Protein AF-A0A2V9K291-F1 (afdb_monomer_lite)

pLDDT: mean 90.02, std 10.57, range [55.16, 98.12]

Radius of gyration: 12.91 Å; chains: 1; bounding box: 29×34×33 Å

Foldseek 3Di:
DDADKDKWKFWDADPNDIDIDIFIDDPQATDPDDRCVCVVGPTDPDDDDVVPPPPD

Sequenc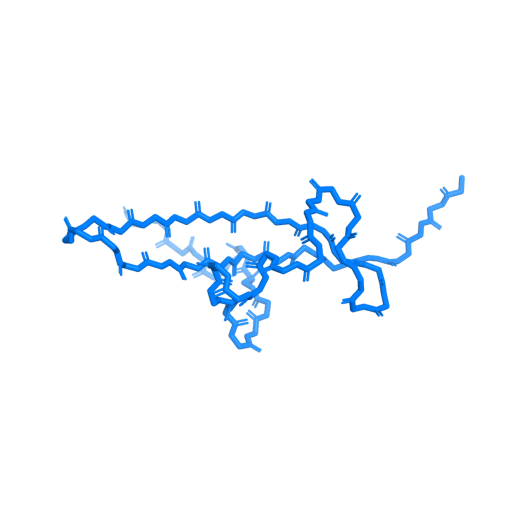e (56 aa):
HNVESQMRIGVTKDDGQFKAHAWVELLGSALNDRQDVSRRFKPFDHAIDPSRLQLR

Secondary structure (DSSP, 8-state):
-----EEEEEEEEETTEEEEEEEEEETTEESSS-TTHHHHSEEPSS---GGG----

Structure (mmCIF, N/CA/C/O backbone):
data_AF-A0A2V9K291-F1
#
_entry.id   AF-A0A2V9K291-F1
#
loop_
_atom_site.group_PDB
_atom_site.id
_atom_site.type_symbol
_atom_site.label_atom_id
_atom_site.label_alt_id
_atom_site.label_comp_id
_atom_site.label_asym_id
_atom_site.label_entity_id
_atom_site.label_seq_id
_atom_site.pdbx_PDB_ins_code
_atom_site.Cartn_x
_atom_site.Cartn_y
_atom_site.Cartn_z
_atom_site.occupancy
_atom_site.B_iso_or_equiv
_atom_site.auth_seq_id
_atom_site.auth_comp_id
_atom_site.auth_asym_id
_atom_site.auth_atom_id
_atom_site.pdbx_PDB_model_num
ATOM 1 N N . HIS A 1 1 ? 21.211 0.054 -14.680 1.00 78.56 1 HIS A N 1
ATOM 2 C CA . HIS A 1 1 ? 19.970 -0.226 -15.429 1.00 78.56 1 HIS A CA 1
ATOM 3 C C . HIS A 1 1 ? 18.796 -0.008 -14.494 1.00 78.56 1 HIS A C 1
ATOM 5 O O . HIS A 1 1 ? 18.895 -0.427 -13.347 1.00 78.56 1 HIS A O 1
ATOM 11 N N . ASN A 1 2 ? 17.741 0.659 -14.959 1.00 88.25 2 ASN A N 1
ATOM 12 C CA . ASN A 1 2 ? 16.518 0.866 -14.181 1.00 88.25 2 ASN A CA 1
ATOM 13 C C . ASN A 1 2 ? 15.464 -0.152 -14.625 1.00 88.25 2 ASN A C 1
ATOM 15 O O . ASN A 1 2 ? 15.471 -0.563 -15.785 1.00 88.25 2 ASN A O 1
ATOM 19 N N . VAL A 1 3 ? 14.580 -0.547 -13.710 1.00 91.94 3 VAL A N 1
ATOM 20 C CA . VAL A 1 3 ? 13.473 -1.471 -13.983 1.00 91.94 3 VAL A CA 1
ATOM 21 C C . VAL A 1 3 ? 12.172 -0.787 -13.583 1.00 91.94 3 VAL A C 1
ATOM 23 O O . VAL A 1 3 ? 12.073 -0.234 -12.486 1.00 91.94 3 VAL A O 1
ATOM 26 N N . GLU A 1 4 ? 11.188 -0.806 -14.478 1.00 94.31 4 GLU A N 1
ATOM 27 C CA . GLU A 1 4 ? 9.851 -0.287 -14.194 1.00 94.31 4 GLU A CA 1
ATOM 28 C C . GLU A 1 4 ? 9.199 -1.113 -13.078 1.00 94.31 4 GLU A C 1
ATOM 30 O O . GLU A 1 4 ? 9.135 -2.338 -13.153 1.00 94.31 4 GLU A O 1
ATOM 35 N N . SER A 1 5 ? 8.749 -0.448 -12.018 1.00 93.44 5 SER A N 1
ATOM 36 C CA . SER A 1 5 ? 8.184 -1.088 -10.828 1.00 93.44 5 SER A CA 1
ATOM 37 C C . SER A 1 5 ? 7.090 -0.219 -10.216 1.00 93.44 5 SER A C 1
ATOM 39 O O . SER A 1 5 ? 6.959 0.963 -10.537 1.00 93.44 5 SER A O 1
ATOM 41 N N . GLN A 1 6 ? 6.271 -0.820 -9.357 1.00 92.75 6 GLN A N 1
ATOM 42 C CA . GLN A 1 6 ? 5.111 -0.171 -8.753 1.00 92.75 6 GLN A CA 1
ATOM 43 C C . GLN A 1 6 ? 5.286 -0.108 -7.239 1.00 92.75 6 GLN A C 1
ATOM 45 O O . GLN A 1 6 ? 5.445 -1.135 -6.585 1.00 92.75 6 GLN A O 1
ATOM 50 N N . MET A 1 7 ? 5.218 1.095 -6.671 1.00 92.56 7 MET A N 1
ATOM 51 C CA . MET A 1 7 ? 5.087 1.274 -5.226 1.00 92.56 7 MET A CA 1
ATOM 52 C C . MET A 1 7 ? 3.628 1.027 -4.825 1.00 92.56 7 MET A C 1
ATOM 54 O O . MET A 1 7 ? 2.710 1.628 -5.387 1.00 92.56 7 MET A O 1
ATOM 58 N N . ARG A 1 8 ? 3.412 0.169 -3.831 1.00 94.75 8 ARG A N 1
ATOM 59 C CA . ARG A 1 8 ? 2.113 -0.105 -3.215 1.00 94.75 8 ARG A CA 1
ATOM 60 C C . ARG A 1 8 ? 2.097 0.385 -1.7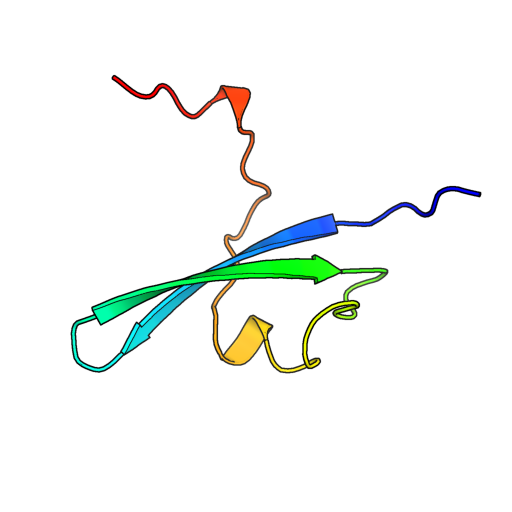78 1.00 94.75 8 ARG A C 1
ATOM 62 O O . ARG A 1 8 ? 3.102 0.316 -1.077 1.00 94.75 8 ARG A O 1
ATOM 69 N N . ILE A 1 9 ? 0.925 0.830 -1.342 1.00 94.44 9 ILE A N 1
ATOM 70 C CA . ILE A 1 9 ? 0.615 1.093 0.062 1.00 94.44 9 ILE A CA 1
ATOM 71 C C . ILE A 1 9 ? -0.677 0.344 0.366 1.00 94.44 9 ILE A C 1
ATOM 73 O O . ILE A 1 9 ? -1.649 0.444 -0.387 1.00 94.44 9 ILE A O 1
ATOM 77 N N . GLY A 1 10 ? -0.670 -0.421 1.451 1.00 95.38 10 GLY A N 1
ATOM 78 C CA . GLY A 1 10 ? -1.823 -1.168 1.922 1.00 95.38 10 GLY A CA 1
ATOM 79 C C . GLY A 1 10 ? -2.058 -0.968 3.406 1.00 95.38 10 GLY A C 1
ATOM 80 O O . GLY A 1 10 ? -1.158 -0.594 4.160 1.00 95.38 10 GLY A O 1
ATOM 81 N N . VAL A 1 11 ? -3.292 -1.221 3.820 1.00 95.88 11 VAL A N 1
ATOM 82 C CA . VAL A 1 11 ? -3.740 -1.028 5.197 1.00 95.88 11 VAL A CA 1
ATOM 83 C C . VAL A 1 11 ? -4.417 -2.279 5.730 1.00 95.88 11 VAL A C 1
ATOM 85 O O . VAL A 1 11 ? -4.924 -3.117 4.984 1.00 95.88 11 VAL A O 1
ATOM 88 N N . THR A 1 12 ? -4.426 -2.403 7.048 1.00 97.06 12 THR A N 1
ATOM 89 C CA . THR A 1 12 ? -5.220 -3.400 7.760 1.00 97.06 12 THR A CA 1
ATOM 90 C C . THR A 1 12 ? -5.728 -2.815 9.072 1.00 97.06 12 THR A C 1
ATOM 92 O O . THR A 1 12 ? -5.176 -1.836 9.589 1.00 97.06 12 THR A O 1
ATOM 95 N N . LYS A 1 13 ? -6.796 -3.410 9.599 1.00 96.50 13 LYS A N 1
ATOM 96 C CA . LYS A 1 13 ? -7.315 -3.126 10.933 1.00 96.50 13 LYS A CA 1
ATOM 97 C C . LYS A 1 13 ? -7.350 -4.434 11.705 1.00 96.50 13 LYS A C 1
ATOM 99 O O . LYS A 1 13 ? -8.091 -5.338 11.335 1.00 96.50 13 LYS A O 1
ATOM 104 N N . ASP A 1 14 ? -6.561 -4.499 12.764 1.00 92.19 14 ASP A N 1
ATOM 105 C CA . ASP A 1 14 ? -6.385 -5.694 13.583 1.00 92.19 14 ASP A CA 1
ATOM 106 C C . ASP A 1 14 ? -6.298 -5.282 15.054 1.00 92.19 14 ASP A C 1
ATOM 108 O O . ASP A 1 14 ? -5.653 -4.279 15.364 1.00 92.19 14 ASP A O 1
ATOM 112 N N . ASP A 1 15 ? 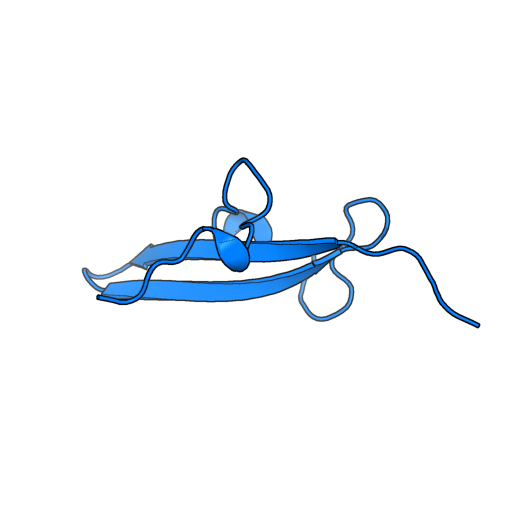-7.017 -5.982 15.934 1.00 91.25 15 ASP A N 1
ATOM 113 C CA . ASP A 1 15 ? -7.162 -5.645 17.362 1.00 91.25 15 ASP A CA 1
ATOM 114 C C . ASP A 1 15 ? -7.457 -4.157 17.637 1.00 91.25 15 ASP A C 1
ATOM 116 O O . ASP A 1 15 ? -6.915 -3.520 18.541 1.00 91.25 15 ASP A O 1
ATOM 120 N N . GLY A 1 16 ? -8.315 -3.558 16.805 1.00 93.38 16 GLY A N 1
ATOM 121 C CA . GLY A 1 16 ? -8.696 -2.147 16.922 1.00 93.38 16 GLY A CA 1
ATOM 122 C C . GLY A 1 16 ? -7.619 -1.146 16.485 1.00 93.38 16 GLY A C 1
ATOM 123 O O . GLY A 1 16 ? -7.888 0.054 16.497 1.00 93.38 16 GLY A O 1
ATOM 124 N N . GLN A 1 17 ? -6.448 -1.605 16.041 1.00 96.12 17 GLN A N 1
ATOM 125 C CA . GLN A 1 17 ? -5.360 -0.759 15.557 1.00 96.12 17 GLN A CA 1
ATOM 126 C C . GLN A 1 17 ? -5.344 -0.686 14.032 1.00 96.12 17 GLN A C 1
ATOM 128 O O . GLN A 1 17 ? -5.427 -1.701 13.339 1.00 96.12 17 GLN A O 1
ATOM 133 N N . PHE A 1 18 ? -5.183 0.526 13.504 1.00 95.38 18 PHE A N 1
ATOM 134 C CA . PHE A 1 18 ? -4.907 0.739 12.088 1.00 95.38 18 PHE A CA 1
ATOM 135 C C . PHE A 1 18 ? -3.407 0.630 11.833 1.00 95.38 18 PHE A C 1
ATOM 137 O O . PHE A 1 18 ? -2.609 1.290 12.499 1.00 95.38 18 PHE A O 1
ATOM 144 N N . LYS A 1 19 ? -3.031 -0.193 10.855 1.00 96.44 19 LYS A N 1
ATOM 145 C CA . LYS A 1 19 ? -1.642 -0.385 10.432 1.00 96.44 19 LYS A CA 1
ATOM 146 C C . LYS A 1 19 ? -1.549 -0.133 8.931 1.00 96.44 19 LYS A C 1
ATOM 148 O O . LYS A 1 19 ? -2.429 -0.553 8.179 1.00 96.44 19 LYS A O 1
ATOM 153 N N . ALA A 1 20 ? -0.482 0.531 8.505 1.00 95.00 20 ALA A N 1
ATOM 154 C CA . ALA A 1 20 ? -0.164 0.762 7.102 1.00 95.00 20 ALA A CA 1
ATOM 155 C C . ALA A 1 20 ? 1.204 0.163 6.780 1.00 95.00 20 ALA A C 1
ATOM 157 O O . ALA A 1 20 ? 2.092 0.148 7.633 1.00 95.00 20 ALA A O 1
ATOM 158 N N . HIS A 1 21 ? 1.364 -0.318 5.552 1.00 96.50 21 HIS A N 1
ATOM 159 C CA . HIS A 1 21 ? 2.613 -0.889 5.067 1.00 96.50 21 HIS A CA 1
ATOM 160 C C . HIS A 1 21 ? 2.823 -0.567 3.590 1.00 96.50 21 HIS A C 1
ATOM 162 O O . HIS A 1 21 ? 1.857 -0.511 2.828 1.00 96.50 21 HIS A O 1
ATOM 168 N N . ALA A 1 22 ? 4.078 -0.367 3.191 1.00 95.81 22 ALA A N 1
ATOM 169 C CA . ALA A 1 22 ? 4.455 -0.069 1.814 1.00 95.81 22 ALA A CA 1
ATOM 170 C C . ALA A 1 22 ? 5.428 -1.122 1.275 1.00 95.81 22 ALA A C 1
ATOM 172 O O . ALA A 1 22 ? 6.349 -1.543 1.976 1.00 95.81 22 ALA A O 1
ATOM 173 N N . TRP A 1 23 ? 5.237 -1.528 0.022 1.00 97.06 23 TRP A N 1
ATOM 174 C CA . TRP A 1 23 ? 6.093 -2.495 -0.667 1.00 97.06 23 TRP A CA 1
ATOM 175 C C . TRP A 1 23 ? 6.212 -2.157 -2.155 1.00 97.06 23 TRP A C 1
ATOM 177 O O . TRP A 1 23 ? 5.463 -1.336 -2.682 1.00 97.06 23 TRP A O 1
ATOM 187 N N . VAL A 1 24 ? 7.175 -2.776 -2.833 1.00 96.25 24 VAL A N 1
ATOM 188 C CA . VAL A 1 24 ? 7.418 -2.610 -4.269 1.00 96.25 24 VAL A CA 1
ATOM 189 C C . VAL A 1 24 ? 7.060 -3.898 -4.994 1.00 96.25 24 VAL A C 1
ATOM 191 O O . VAL A 1 24 ? 7.447 -4.987 -4.567 1.00 96.25 24 VAL A O 1
ATOM 194 N N . GLU A 1 25 ? 6.355 -3.765 -6.111 1.00 96.19 25 GLU A N 1
ATOM 195 C CA . GLU A 1 25 ? 6.009 -4.860 -7.009 1.00 96.19 25 GLU A CA 1
ATOM 196 C C . GLU A 1 25 ? 6.698 -4.714 -8.368 1.00 96.19 25 GLU A C 1
ATOM 198 O O . GLU A 1 25 ? 6.805 -3.618 -8.924 1.00 96.19 25 GLU A O 1
ATOM 203 N N . LEU A 1 26 ? 7.098 -5.849 -8.936 1.00 96.12 26 LEU A N 1
ATOM 204 C CA . LEU A 1 26 ? 7.490 -5.992 -10.334 1.00 96.12 26 LEU A CA 1
ATOM 205 C C . LEU A 1 26 ? 6.625 -7.082 -10.957 1.00 96.12 26 LEU A C 1
ATOM 207 O O . LEU A 1 26 ? 6.628 -8.217 -10.484 1.00 96.12 26 LEU A O 1
ATOM 211 N N . LEU A 1 27 ? 5.863 -6.728 -11.996 1.00 94.19 27 LEU A N 1
ATOM 212 C CA . LEU A 1 27 ? 4.928 -7.642 -12.669 1.00 94.19 27 LEU A CA 1
ATOM 213 C C . LEU A 1 27 ? 3.983 -8.358 -11.677 1.00 94.19 27 LEU A C 1
ATOM 215 O O . LEU A 1 27 ? 3.723 -9.553 -11.790 1.00 94.19 27 LEU A O 1
ATOM 219 N N . GLY A 1 28 ? 3.509 -7.621 -10.665 1.00 92.75 28 GLY A N 1
ATOM 220 C CA . GLY A 1 28 ? 2.611 -8.124 -9.619 1.00 92.75 28 GLY A CA 1
ATOM 221 C C . GLY A 1 28 ? 3.274 -8.977 -8.530 1.00 92.75 28 GLY A C 1
ATOM 222 O O . GLY A 1 28 ? 2.581 -9.425 -7.622 1.00 92.75 28 GLY A O 1
ATOM 223 N N . SER A 1 29 ? 4.592 -9.197 -8.586 1.00 95.94 29 SER A N 1
ATOM 224 C CA . SER A 1 29 ? 5.340 -9.914 -7.544 1.00 95.94 29 SER A CA 1
ATOM 225 C C . SER A 1 29 ? 6.000 -8.941 -6.575 1.00 95.94 29 SER A C 1
ATOM 227 O O . SER A 1 29 ? 6.686 -8.014 -7.010 1.00 95.94 29 SER A O 1
ATOM 229 N N . ALA A 1 30 ? 5.846 -9.169 -5.269 1.00 97.19 30 ALA A N 1
ATOM 230 C CA . ALA A 1 30 ? 6.513 -8.368 -4.245 1.00 97.19 30 ALA A CA 1
ATOM 231 C C . ALA A 1 30 ? 8.035 -8.582 -4.309 1.00 97.19 30 ALA A C 1
ATOM 233 O O . ALA A 1 30 ? 8.500 -9.723 -4.344 1.00 97.19 30 ALA A O 1
ATOM 234 N N . LEU A 1 31 ? 8.806 -7.492 -4.335 1.00 96.81 31 LEU A N 1
ATOM 235 C CA . LEU A 1 31 ? 10.271 -7.536 -4.403 1.00 96.81 31 LEU A CA 1
ATOM 236 C C . LEU A 1 31 ? 10.942 -7.418 -3.033 1.00 96.81 31 LEU A C 1
ATOM 238 O O . LEU A 1 31 ? 11.983 -8.028 -2.805 1.00 96.81 31 LEU A O 1
ATOM 242 N N . ASN A 1 32 ? 10.375 -6.611 -2.136 1.00 96.38 32 ASN A N 1
ATOM 243 C CA . ASN A 1 32 ? 10.968 -6.271 -0.838 1.00 96.38 32 ASN A CA 1
ATOM 244 C C . ASN A 1 32 ? 10.140 -6.761 0.360 1.00 96.38 32 ASN A C 1
ATOM 246 O O . ASN A 1 32 ? 10.386 -6.348 1.490 1.00 96.38 32 ASN A O 1
ATOM 250 N N . ASP A 1 33 ? 9.168 -7.633 0.113 1.00 98.12 33 ASP A N 1
ATOM 251 C CA . ASP A 1 33 ? 8.380 -8.311 1.137 1.00 98.12 33 ASP A CA 1
ATOM 252 C C . ASP A 1 33 ? 8.000 -9.714 0.635 1.00 98.12 33 ASP A C 1
ATOM 254 O O . ASP A 1 33 ? 8.347 -10.129 -0.473 1.00 98.12 33 ASP A O 1
ATOM 258 N N . ARG A 1 34 ? 7.285 -10.464 1.463 1.00 97.75 34 ARG A N 1
ATOM 259 C CA . ARG A 1 34 ? 6.704 -11.757 1.131 1.00 97.75 34 ARG A CA 1
ATOM 260 C C . ARG A 1 34 ? 5.556 -11.595 0.134 1.00 97.75 34 ARG A C 1
ATOM 262 O O . ARG A 1 34 ? 4.823 -10.610 0.151 1.00 97.75 34 ARG A O 1
ATOM 269 N N . GLN A 1 35 ? 5.345 -12.618 -0.693 1.00 97.25 35 GLN A N 1
ATOM 270 C CA . GLN A 1 35 ? 4.305 -12.608 -1.735 1.00 97.25 35 GLN A CA 1
ATOM 271 C C . GLN A 1 35 ? 2.870 -12.535 -1.183 1.00 97.25 35 GLN A C 1
ATOM 273 O O . GLN A 1 35 ? 1.943 -12.185 -1.906 1.00 97.25 35 GLN A O 1
ATOM 278 N N . ASP A 1 36 ? 2.660 -12.849 0.096 1.00 97.19 36 ASP A N 1
ATOM 279 C CA . ASP A 1 36 ? 1.364 -12.745 0.766 1.00 97.19 36 ASP A CA 1
ATOM 280 C C . ASP A 1 36 ? 1.090 -11.351 1.359 1.00 97.19 36 ASP A C 1
ATOM 282 O O . ASP A 1 36 ? 0.042 -11.154 1.977 1.00 97.19 36 ASP A O 1
ATOM 286 N N . VAL A 1 37 ? 1.979 -10.367 1.163 1.00 97.44 37 VAL A N 1
ATOM 287 C CA . VAL A 1 37 ? 1.838 -9.010 1.720 1.00 97.44 37 VAL A CA 1
ATOM 288 C C . VAL A 1 37 ? 0.488 -8.368 1.387 1.00 97.44 37 VAL A C 1
ATOM 290 O O . VAL A 1 37 ? -0.133 -7.797 2.280 1.00 97.44 37 VAL A O 1
ATOM 293 N N . SER A 1 38 ? -0.033 -8.563 0.172 1.00 95.62 38 SER A N 1
ATOM 294 C CA . SER A 1 38 ? -1.335 -8.034 -0.269 1.00 95.62 38 SER A CA 1
ATOM 295 C C . SER A 1 38 ? -2.542 -8.685 0.419 1.00 95.62 38 SER A C 1
ATOM 297 O O . SER A 1 38 ? -3.641 -8.128 0.418 1.00 95.62 38 SER A O 1
ATOM 299 N N . ARG A 1 39 ? -2.351 -9.861 1.034 1.00 95.88 39 ARG A N 1
ATOM 300 C CA . ARG A 1 39 ? -3.355 -10.518 1.885 1.00 95.88 39 ARG A CA 1
ATOM 301 C C . ARG A 1 39 ? -3.317 -9.976 3.310 1.00 95.88 39 ARG A C 1
ATOM 303 O O . ARG A 1 39 ? -4.365 -9.861 3.934 1.00 95.88 39 ARG A O 1
ATOM 310 N N . ARG A 1 40 ? -2.123 -9.645 3.817 1.00 97.00 40 ARG A N 1
ATOM 311 C CA . ARG A 1 40 ? -1.935 -9.072 5.163 1.00 97.00 40 ARG A CA 1
ATOM 312 C C . ARG A 1 40 ? -2.319 -7.592 5.220 1.00 97.00 40 ARG A C 1
ATOM 314 O O . ARG A 1 40 ? -2.869 -7.141 6.219 1.00 97.00 40 ARG A O 1
ATOM 321 N N . PHE A 1 41 ? -2.035 -6.858 4.147 1.00 97.19 41 PHE A N 1
ATOM 322 C CA . PHE A 1 41 ? -2.325 -5.441 3.968 1.00 97.19 41 PHE A CA 1
ATOM 323 C C . PHE A 1 41 ? -3.047 -5.257 2.638 1.00 97.19 41 PHE A C 1
ATOM 325 O O . PHE A 1 41 ? -2.443 -5.377 1.573 1.00 97.19 41 PHE A O 1
ATOM 332 N N . LYS A 1 42 ? -4.345 -4.952 2.693 1.00 96.12 42 LYS A N 1
ATOM 333 C CA . LYS A 1 42 ? -5.148 -4.683 1.496 1.00 96.12 42 LYS A CA 1
ATOM 334 C C . LYS A 1 42 ? -4.591 -3.425 0.807 1.00 96.12 42 LYS A C 1
ATOM 336 O O . LYS A 1 42 ? -4.613 -2.369 1.445 1.00 96.12 42 LYS A O 1
ATOM 341 N N . PRO A 1 43 ? -4.072 -3.508 -0.436 1.00 95.31 43 PRO A N 1
ATOM 342 C CA . PRO A 1 43 ? -3.580 -2.335 -1.153 1.00 95.31 43 PRO A CA 1
ATOM 343 C C . PRO A 1 43 ? -4.733 -1.390 -1.495 1.00 95.31 43 PRO A C 1
ATOM 345 O O . PRO A 1 43 ? -5.869 -1.835 -1.663 1.00 95.31 43 PRO A O 1
ATOM 348 N N . PHE A 1 44 ? -4.439 -0.097 -1.637 1.00 91.56 44 PHE A N 1
ATOM 349 C CA . PHE A 1 44 ? -5.390 0.830 -2.249 1.00 91.56 44 PHE A CA 1
ATOM 350 C C . PHE A 1 44 ? -5.653 0.451 -3.712 1.00 91.56 44 PHE A C 1
ATOM 352 O O . PHE A 1 44 ? -4.739 0.028 -4.423 1.00 91.56 44 PHE A O 1
ATOM 359 N N . ASP A 1 45 ? -6.894 0.639 -4.166 1.00 88.56 45 ASP A N 1
ATOM 360 C CA . ASP A 1 45 ? -7.335 0.250 -5.516 1.00 88.56 45 ASP A CA 1
ATOM 361 C C . ASP A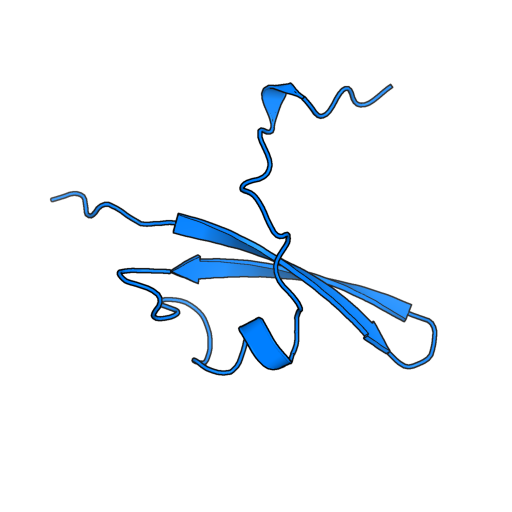 1 45 ? -6.582 0.997 -6.628 1.00 88.56 45 ASP A C 1
ATOM 363 O O . ASP A 1 45 ? -6.449 0.516 -7.756 1.00 88.56 45 ASP A O 1
ATOM 367 N N . HIS A 1 46 ? -6.051 2.175 -6.301 1.00 84.50 46 HIS A N 1
ATOM 368 C CA . HIS A 1 46 ? -5.316 3.034 -7.215 1.00 84.50 46 HIS A CA 1
ATOM 369 C C . HIS A 1 46 ? -4.031 3.541 -6.566 1.00 84.50 46 HIS A C 1
ATOM 371 O O . HIS A 1 46 ? -3.925 3.643 -5.342 1.00 84.50 46 HIS A O 1
ATOM 377 N N . ALA A 1 47 ? -3.051 3.877 -7.407 1.00 75.31 47 ALA A N 1
ATOM 378 C CA . ALA A 1 47 ? -1.842 4.540 -6.948 1.00 75.31 47 ALA A CA 1
ATOM 379 C C . ALA A 1 47 ? -2.203 5.839 -6.216 1.00 75.31 47 ALA A C 1
ATOM 381 O O . ALA A 1 47 ? -3.044 6.615 -6.678 1.00 75.31 47 ALA A O 1
ATOM 382 N N . ILE A 1 48 ? -1.551 6.075 -5.079 1.00 72.94 48 ILE A N 1
ATOM 383 C CA . ILE A 1 48 ? -1.647 7.361 -4.398 1.00 72.94 48 ILE A CA 1
ATOM 384 C C . ILE A 1 48 ? -0.806 8.353 -5.190 1.00 72.94 48 ILE A C 1
ATOM 386 O O . ILE A 1 48 ? 0.401 8.174 -5.323 1.00 72.94 48 ILE A O 1
ATOM 390 N N . ASP A 1 49 ? -1.454 9.400 -5.688 1.00 75.69 49 ASP A N 1
ATOM 391 C CA . ASP A 1 49 ? -0.791 10.579 -6.231 1.00 75.69 49 ASP A CA 1
ATOM 392 C C . ASP A 1 49 ? -0.414 11.509 -5.064 1.00 75.69 49 ASP A C 1
ATOM 394 O O . ASP A 1 49 ? -1.307 12.126 -4.467 1.00 75.69 49 ASP A O 1
ATOM 398 N N . PRO A 1 50 ? 0.880 11.630 -4.708 1.00 69.81 50 PRO A N 1
ATOM 399 C CA . PRO A 1 50 ? 1.301 12.441 -3.571 1.00 69.81 50 PRO A CA 1
ATOM 400 C C . PRO A 1 50 ? 0.959 13.922 -3.749 1.00 69.81 50 PRO A C 1
ATOM 402 O O . PRO A 1 50 ? 0.771 14.621 -2.758 1.00 69.81 50 PRO A O 1
ATOM 405 N N . SER A 1 51 ? 0.821 14.404 -4.992 1.00 79.38 51 SER A N 1
ATOM 406 C CA . SER A 1 51 ? 0.472 15.803 -5.273 1.00 79.38 51 SER A CA 1
ATOM 407 C C . SER A 1 51 ? -0.959 16.162 -4.854 1.00 79.38 51 SER A C 1
ATOM 409 O O . SER A 1 51 ? -1.280 17.336 -4.671 1.00 79.38 51 SER A O 1
ATOM 411 N N . ARG A 1 52 ? -1.816 15.152 -4.649 1.00 71.75 52 ARG A N 1
ATOM 412 C CA . ARG A 1 52 ? -3.197 15.319 -4.175 1.00 71.75 52 ARG A CA 1
ATOM 413 C C . ARG A 1 52 ? -3.328 15.317 -2.657 1.00 71.75 52 ARG A C 1
ATOM 415 O O . ARG A 1 52 ? -4.393 15.667 -2.149 1.00 71.75 52 ARG A O 1
ATOM 422 N N . LEU A 1 53 ? -2.281 14.936 -1.926 1.00 68.75 53 LEU A N 1
ATOM 423 C CA . LEU A 1 53 ? -2.265 15.009 -0.469 1.00 68.75 53 LEU A CA 1
ATOM 424 C C . LEU A 1 53 ? -2.026 16.467 -0.054 1.00 68.75 53 LEU A C 1
ATOM 426 O O . LEU A 1 53 ? -0.910 16.867 0.263 1.00 68.75 53 LEU A O 1
ATOM 430 N N . GLN A 1 54 ? -3.085 17.282 -0.062 1.00 67.38 54 GLN A N 1
ATOM 431 C CA . GLN A 1 54 ? -3.065 18.567 0.637 1.00 67.38 54 GLN A CA 1
ATOM 432 C C . GLN A 1 54 ? -3.066 18.294 2.143 1.00 67.38 54 GLN A C 1
ATOM 434 O O . GLN A 1 54 ? -4.121 18.134 2.757 1.00 67.38 54 GLN A O 1
ATOM 439 N N . LEU A 1 55 ? -1.874 18.218 2.733 1.00 58.44 55 LEU A N 1
ATOM 440 C CA . LEU A 1 55 ? -1.711 18.362 4.175 1.00 58.44 55 LEU A CA 1
ATOM 441 C C . LEU A 1 55 ? -2.143 19.793 4.525 1.00 58.44 55 LEU A C 1
ATOM 443 O O . LEU A 1 55 ? -1.472 20.751 4.140 1.00 58.44 55 LEU A O 1
ATOM 447 N N . ARG A 1 56 ? -3.317 19.923 5.147 1.00 55.16 56 ARG A N 1
ATOM 448 C CA . ARG A 1 56 ? -3.754 21.168 5.785 1.00 55.16 56 ARG A CA 1
ATOM 449 C C . ARG A 1 56 ? -3.050 21.347 7.118 1.00 55.16 56 ARG A C 1
ATOM 451 O O . ARG A 1 56 ? -2.853 20.317 7.800 1.00 55.16 56 ARG A O 1
#

=== Feature glossary ===
Legend for the data blocks above and below:

— What the protein is —

The amino-acid sequence is the protein's primary structure: the linear order of residues from the N-terminus to the C-terminus, written in one-letter code. Everything else here — the 3D coordinates, the secondary structure, the domain annotations — is ultimately a consequence of this string.

Database cross-references. InterPro integrates a dozen domain/family signature databases into unified entries with residue-range hits. GO terms attach function/process/location labels with evidence codes. CATH codes position the fold in a four-level structural taxonomy. Organism is the NCBI-taxonomy species name.

— Where its atoms are —

The mmCIF block holds the 3D Cartesian coordinates of each backbone atom (N, Cα, C, O) in ångströms. mmCIF is the PDB's canonical archive format — a tagged-loop text representation of the atomic model.

The six renders are orthographic views along the three Cartesian axes in both directions. Representation (cartoon, sticks, or surface) and color scheme (sequence-rainbow or by-chain) vary across proteins so the training set covers all the common visualization conventions.

— Local backbone conformation —

Secondary structure is the local, repeating backbone conformation. DSSP classifies it into eight states by reading the hydrogen-bond network: three helix types (H, G, I), two β types (E, B), two non-regular types (T, S), and unstructured coil (-).

SS3 is a coarse helix/strand/coil call (letters a/b/c) made by the P-SEA algorithm from inter-Cα distances and dihedrals. It is less detailed than DSSP but needs only Cα positions.

Backbone dihedral angles. Every residue except chain termini has a φ (preceding-C → N → Cα → C) and a ψ (N → Cα → C → next-N). They are reported in degrees following 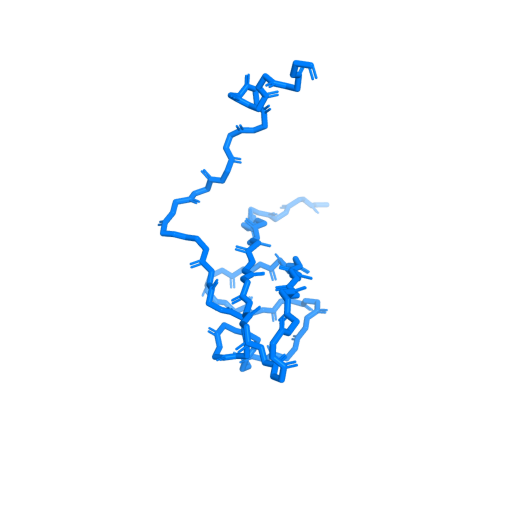the IUPAC sign convention. Secondary structure is essentially a statement about which (φ, ψ) basin each residue occupies.

— Global shape and packing —

The geometric summary reports three shape descriptors. Rg (radius of gyration) measures how spread out the Cα atoms are about their centre of mass; compact globular proteins have small Rg, elongated or unfolded ones large. Cα contacts (<8 Å, |i−j|>4) count long-range residue pairs in spatial proximity — high for tightly packed folds, near zero for rods or random coil. The bounding-box extents give the protein's footprint along x, y, z in Å.

Solvent accessibility: the surface area of each residue that a 1.4 Å water probe can touch, in Å². When only backbone atoms are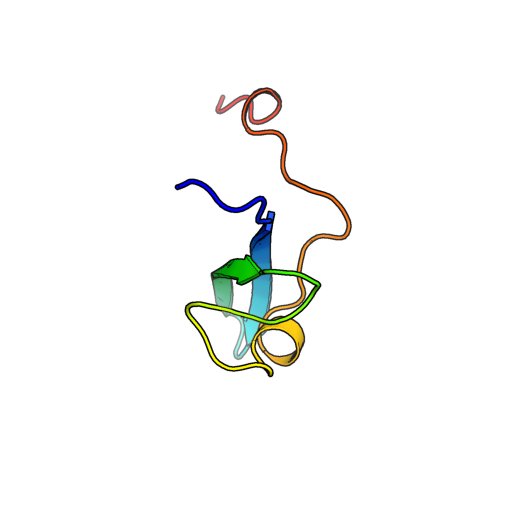 present the absolute values are lower than full-atom SASA (side chains contribute most of the area) and are flagged as backbone-only.

Plot images: a contact map (which residues are close in 3D, as an N×N binary image), a Ramachandran scatter (backbone torsion angles, revealing secondary-structure composition at a glance), and — for AlphaFold structures — a PAE heatmap (pairwise prediction confidence).

— Structural neighborhood —

Foldseek's 3Di representation compresses backbone geometry into a per-residue letter drawn from a learned twenty-state alphabet. It captures the tertiary interaction pattern around each residue — which residues are packed against it in space, regardless of where they are in sequence.

Structural nearest neighbors (via Foldseek easy-search vs the PDB). Reported per hit: target PDB id, E-value, and alignment TM-score. A TM-score above ~0.5 is the conventional threshold for 'same fold'.

— Confidence and disorder —

pLDDT (predicted Local Distance Difference Test) is AlphaFold's per-residue confidence score, ranging from 0 to 100. Values above 90 indicate high confidence (typically well-packed cores); 70–90 is confident; 50–70 low confidence; below 50 usually means the region is disordered or the prediction is unreliable there. AlphaFold stores pLDDT in the mmCIF B-factor column.

For experimental (PDB) structures, the B-factor (temperature factor) quantifies the positional spread of each atom in the crystal — a combination of thermal vibration and static disorder — in units of Å². High B-factors mark flexible loops or poorly resolved regions; low B-factors mark the rigid, well-ordered core.

Predicted Aligned Error (PAE) is an AlphaFold confidence matrix: entry (i, j) is the expected error in the position of residue j, in ångströms, when the prediction is superimposed on the true structure at residue i. Low PAE within a block of residues means that block is internally rigid and well-predicted; high PAE between two blocks means their relative placement is uncertain even if each block individually is confident.